Protein AF-A0A9W5Y2B7-F1 (afdb_monomer)

Secondary structure (DSSP, 8-state):
------EEE--TTS--EEE--S--S-HHHHHHHHHH--SEEEEE-S--EETTTEESS--HHHHHHHHHH-TTSEEEEES-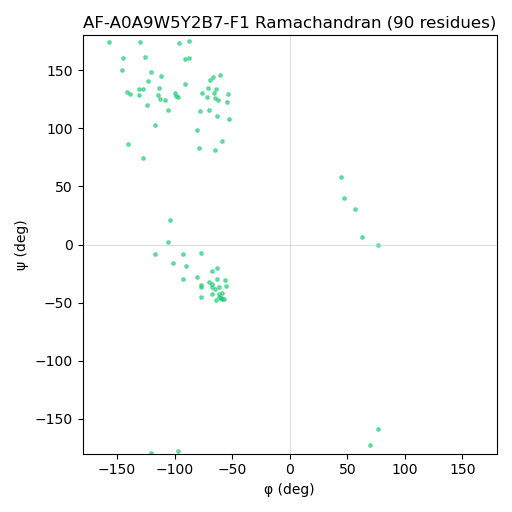SSS---------

Sequence (92 aa):
MGNVSGIVFKHSSEKNLYVSGDTVWYEGVRKVIDTYKPEIIIVDGGDNQLFGMGSLVMGKDDIYEVHKAEPNSMIIPSHMEAMITGPYTGKN

Structure (mmCIF, N/CA/C/O backbone):
data_AF-A0A9W5Y2B7-F1
#
_entry.id   AF-A0A9W5Y2B7-F1
#
loop_
_atom_site.group_PDB
_atom_site.id
_atom_site.type_symbol
_atom_site.label_atom_id
_atom_site.label_alt_id
_atom_site.label_comp_id
_atom_site.label_asym_id
_atom_site.label_entity_id
_atom_site.label_seq_id
_atom_site.pdbx_PDB_ins_code
_atom_site.Cartn_x
_atom_site.Cartn_y
_atom_site.Cartn_z
_atom_site.occupancy
_atom_site.B_iso_or_equiv
_atom_site.auth_seq_id
_atom_site.auth_comp_id
_atom_site.auth_asym_id
_atom_site.auth_atom_id
_atom_site.pdbx_PDB_model_num
ATOM 1 N N . MET A 1 1 ? 14.360 -11.432 -9.811 1.00 66.00 1 MET A N 1
ATOM 2 C CA . MET A 1 1 ? 14.004 -10.671 -8.594 1.00 66.00 1 MET A CA 1
ATOM 3 C C . MET A 1 1 ? 14.001 -11.626 -7.412 1.00 66.00 1 MET A C 1
ATOM 5 O O . MET A 1 1 ? 13.761 -12.810 -7.627 1.00 66.00 1 MET A O 1
ATOM 9 N N . GLY A 1 2 ? 14.356 -11.140 -6.222 1.00 78.88 2 GLY A N 1
ATOM 10 C CA . GLY A 1 2 ? 14.353 -11.930 -4.987 1.00 78.88 2 GLY A CA 1
ATOM 11 C C . GLY A 1 2 ? 12.992 -11.914 -4.290 1.00 78.88 2 GLY A C 1
ATOM 12 O O . GLY A 1 2 ? 12.083 -11.207 -4.718 1.00 78.88 2 GLY A O 1
ATOM 13 N N . ASN A 1 3 ? 12.867 -12.687 -3.211 1.00 84.19 3 ASN A N 1
ATOM 14 C CA . ASN A 1 3 ? 11.685 -12.646 -2.356 1.00 84.19 3 ASN A CA 1
ATOM 15 C C . ASN A 1 3 ? 11.733 -11.401 -1.467 1.00 84.19 3 ASN A C 1
ATOM 17 O O . ASN A 1 3 ? 12.735 -11.158 -0.796 1.00 84.19 3 ASN A O 1
ATOM 21 N N . VAL A 1 4 ? 10.630 -10.663 -1.448 1.00 86.44 4 VAL A N 1
ATOM 22 C CA . VAL A 1 4 ? 10.401 -9.493 -0.597 1.00 86.44 4 VAL A CA 1
ATOM 23 C C . VAL A 1 4 ? 9.182 -9.765 0.275 1.00 86.44 4 VAL A C 1
ATOM 25 O O . VAL A 1 4 ? 8.266 -10.481 -0.139 1.00 86.44 4 VAL A O 1
ATOM 28 N N . SER A 1 5 ? 9.172 -9.212 1.482 1.00 91.44 5 SER A N 1
ATOM 29 C CA . SER A 1 5 ? 8.084 -9.399 2.440 1.00 91.44 5 SER A CA 1
ATOM 30 C C . SER A 1 5 ? 7.593 -8.049 2.933 1.00 91.44 5 SER A C 1
ATOM 32 O O . SER A 1 5 ? 8.395 -7.214 3.342 1.00 91.44 5 SER A O 1
ATOM 34 N N . GLY A 1 6 ? 6.273 -7.878 2.957 1.00 94.69 6 GLY A N 1
ATOM 35 C CA . GLY A 1 6 ? 5.628 -6.825 3.734 1.00 94.69 6 GLY A CA 1
ATOM 36 C C . GLY A 1 6 ? 5.335 -7.291 5.163 1.00 94.69 6 GLY A C 1
ATOM 37 O O . GLY A 1 6 ? 5.280 -8.493 5.435 1.00 94.69 6 GLY A O 1
ATOM 38 N N . ILE A 1 7 ? 5.125 -6.345 6.079 1.00 97.44 7 ILE A N 1
ATOM 39 C CA . ILE A 1 7 ? 4.842 -6.618 7.496 1.00 97.44 7 ILE A CA 1
ATOM 40 C C . ILE A 1 7 ? 3.617 -5.815 7.934 1.00 97.44 7 ILE A C 1
ATOM 42 O O . ILE A 1 7 ? 3.523 -4.619 7.663 1.00 97.44 7 ILE A O 1
ATOM 46 N N . VAL A 1 8 ? 2.693 -6.469 8.643 1.00 98.12 8 VAL A N 1
ATOM 47 C CA . VAL A 1 8 ? 1.545 -5.821 9.290 1.00 98.12 8 VAL A CA 1
ATOM 48 C C . VAL A 1 8 ? 1.748 -5.826 10.800 1.00 98.12 8 VAL A C 1
ATOM 50 O O . VAL A 1 8 ? 1.911 -6.885 11.407 1.00 98.12 8 VAL A O 1
ATOM 53 N N . PHE A 1 9 ? 1.695 -4.646 11.408 1.00 98.06 9 PHE A N 1
ATOM 54 C CA . PHE A 1 9 ? 1.677 -4.457 12.853 1.00 98.06 9 PHE A CA 1
ATOM 55 C C . PHE A 1 9 ? 0.239 -4.216 13.310 1.00 98.06 9 PHE A C 1
ATOM 57 O O . PHE A 1 9 ? -0.470 -3.384 12.742 1.00 98.06 9 PHE A O 1
ATOM 64 N N . LYS A 1 10 ? -0.187 -4.949 14.342 1.00 97.38 10 LYS A N 1
ATOM 65 C CA . LYS A 1 10 ? -1.540 -4.877 14.897 1.00 97.38 10 LYS A CA 1
ATOM 66 C C . LYS A 1 10 ? -1.500 -4.985 16.414 1.00 97.38 10 LYS A C 1
ATO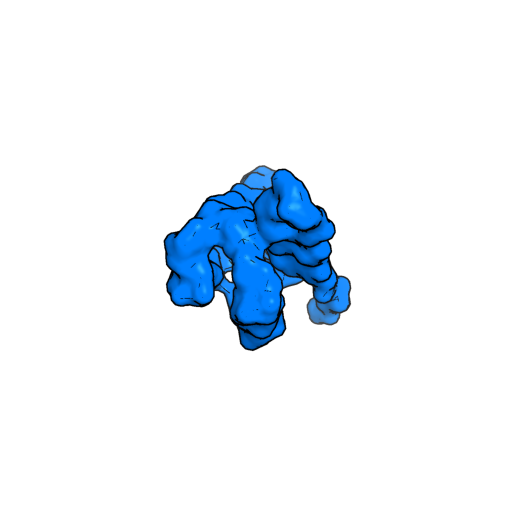M 68 O O . LYS A 1 10 ? -0.902 -5.912 16.957 1.00 97.38 10 LYS A O 1
ATOM 73 N N . HIS A 1 11 ? -2.190 -4.071 17.083 1.00 96.94 11 HIS A N 1
ATOM 74 C CA . HIS A 1 11 ? -2.401 -4.092 18.525 1.00 96.94 11 HIS A CA 1
ATOM 75 C C . HIS A 1 11 ? -3.788 -3.521 18.842 1.00 96.94 11 HIS A C 1
ATOM 77 O O . HIS A 1 11 ? -4.295 -2.692 18.099 1.00 96.94 11 HIS A O 1
ATOM 83 N N . SER A 1 12 ? -4.435 -3.967 19.921 1.00 95.19 12 SER A N 1
ATOM 84 C CA . SER A 1 12 ? -5.829 -3.590 20.221 1.00 95.19 12 SER A CA 1
ATOM 85 C C . SER A 1 12 ? -6.022 -2.111 20.572 1.00 95.19 12 SER A C 1
ATOM 87 O O . SER A 1 12 ? -7.133 -1.603 20.454 1.00 95.19 12 SER A O 1
ATOM 89 N N . SER A 1 13 ? -4.962 -1.437 21.018 1.00 96.50 13 SER A N 1
ATOM 90 C CA . SER A 1 13 ? -4.968 -0.018 21.397 1.00 96.50 13 SER A CA 1
ATOM 91 C C . SER A 1 13 ? -4.288 0.902 20.382 1.00 96.50 13 SER A C 1
ATOM 93 O O . SER A 1 13 ? -4.166 2.090 20.655 1.00 96.50 13 SER A O 1
ATOM 95 N N . GLU A 1 14 ? -3.805 0.368 19.260 1.00 96.38 14 GLU A N 1
ATOM 96 C CA . GLU A 1 14 ? -3.034 1.116 18.264 1.00 96.38 14 GLU A CA 1
ATOM 97 C C . GLU A 1 14 ? -3.659 0.971 16.881 1.00 96.38 14 GLU A C 1
ATOM 99 O O . GLU A 1 14 ? -4.413 0.036 16.612 1.00 96.38 14 GLU A O 1
ATOM 104 N N . LYS A 1 15 ? -3.293 1.885 15.984 1.00 96.06 15 LYS A N 1
ATOM 105 C CA . LYS A 1 15 ? -3.648 1.782 14.568 1.00 96.06 15 LYS A CA 1
ATOM 106 C C . LYS A 1 15 ? -2.947 0.589 13.925 1.00 96.06 15 LYS A C 1
ATOM 108 O O . LYS A 1 15 ? -1.779 0.319 14.216 1.00 96.06 15 LYS A O 1
ATOM 113 N N . ASN A 1 16 ? -3.621 -0.074 12.992 1.00 97.81 16 ASN A N 1
ATOM 114 C CA . ASN A 1 16 ? -2.987 -1.082 12.157 1.00 97.81 16 ASN A CA 1
ATOM 115 C C . ASN A 1 16 ? -2.052 -0.386 11.161 1.00 97.81 16 ASN A C 1
ATOM 117 O O . ASN A 1 16 ? -2.457 0.510 10.414 1.00 97.81 16 ASN A O 1
ATOM 121 N N . LEU A 1 17 ? -0.799 -0.828 11.145 1.00 98.44 17 LEU A N 1
ATOM 122 C CA . LEU A 1 17 ? 0.242 -0.313 10.266 1.00 98.44 17 LEU A CA 1
ATOM 123 C C . LEU A 1 17 ? 0.662 -1.406 9.291 1.00 98.44 17 LEU A C 1
ATOM 125 O O . LEU A 1 17 ? 1.024 -2.506 9.707 1.00 98.44 17 LEU A O 1
ATOM 129 N N . TYR A 1 18 ? 0.669 -1.085 8.004 1.00 98.56 18 TYR A N 1
ATOM 130 C CA . TYR A 1 18 ? 1.211 -1.946 6.963 1.00 98.56 18 TYR A CA 1
ATOM 131 C C . TYR A 1 18 ? 2.460 -1.315 6.340 1.00 98.56 18 TYR A C 1
ATOM 133 O O . TYR A 1 18 ? 2.409 -0.185 5.866 1.00 98.56 18 TYR A O 1
ATOM 141 N N . VAL A 1 19 ? 3.572 -2.051 6.328 1.00 98.12 19 VAL A N 1
ATOM 142 C CA . VAL A 1 19 ? 4.791 -1.720 5.577 1.00 98.12 19 VAL A CA 1
ATOM 143 C C . VAL A 1 19 ? 4.869 -2.650 4.371 1.00 98.12 19 VAL A C 1
ATOM 145 O O . VAL A 1 19 ? 4.972 -3.867 4.550 1.00 98.12 19 VAL A O 1
ATOM 148 N N . SER A 1 20 ? 4.798 -2.107 3.151 1.00 96.31 20 SER A N 1
ATOM 149 C CA . SER A 1 20 ? 4.754 -2.923 1.927 1.00 96.31 20 SER A CA 1
ATOM 150 C C . SER A 1 20 ? 6.075 -3.625 1.615 1.00 96.31 20 SER A C 1
ATOM 152 O O . SER A 1 20 ? 6.054 -4.726 1.062 1.00 96.31 20 SER A O 1
ATOM 154 N N . GLY A 1 21 ? 7.191 -2.986 1.982 1.00 93.50 21 GLY A N 1
ATOM 155 C CA . GLY A 1 21 ? 8.534 -3.326 1.516 1.00 93.50 21 GLY A CA 1
ATOM 156 C C . GLY A 1 21 ? 8.743 -2.994 0.034 1.00 93.50 21 GLY A C 1
ATOM 157 O O . GLY A 1 21 ? 7.854 -2.419 -0.609 1.00 93.50 21 GLY A O 1
ATOM 158 N N . ASP A 1 22 ? 9.892 -3.431 -0.492 1.00 92.56 22 ASP A N 1
ATOM 159 C CA . ASP A 1 22 ? 10.333 -3.259 -1.882 1.00 92.56 22 ASP A CA 1
ATOM 160 C C . ASP A 1 22 ? 9.424 -4.012 -2.867 1.00 92.56 22 ASP A C 1
ATOM 162 O O . ASP A 1 22 ? 9.709 -5.133 -3.294 1.00 92.56 22 ASP A O 1
ATOM 166 N N . THR A 1 23 ? 8.285 -3.423 -3.217 1.00 93.56 23 THR A N 1
ATOM 167 C CA . THR A 1 23 ? 7.308 -4.033 -4.119 1.00 93.56 23 THR A CA 1
ATOM 168 C C . THR A 1 23 ? 6.630 -2.990 -4.998 1.00 93.56 23 THR A C 1
ATOM 170 O O . THR A 1 23 ? 6.619 -1.807 -4.674 1.00 93.56 23 THR A O 1
ATOM 173 N N . VAL A 1 24 ? 6.046 -3.439 -6.105 1.00 94.94 24 VAL A N 1
ATOM 174 C CA . VAL A 1 24 ? 5.158 -2.644 -6.970 1.00 94.94 24 VAL A CA 1
ATOM 175 C C . VAL A 1 24 ? 3.696 -2.916 -6.611 1.00 94.94 24 VAL A C 1
ATOM 177 O O . VAL A 1 24 ? 3.403 -3.809 -5.810 1.00 94.94 24 VAL A O 1
ATOM 180 N N . TRP A 1 25 ? 2.742 -2.194 -7.201 1.00 96.88 25 TRP A N 1
ATOM 181 C CA . TRP A 1 25 ? 1.336 -2.555 -7.041 1.00 96.88 25 TRP A CA 1
ATOM 182 C C . TRP A 1 25 ? 1.035 -3.917 -7.687 1.00 96.88 25 TRP A C 1
ATOM 184 O O . TRP A 1 25 ? 1.285 -4.140 -8.871 1.00 96.88 25 TRP A O 1
ATOM 194 N N . TYR A 1 26 ? 0.457 -4.842 -6.914 1.00 95.81 26 TYR A N 1
ATOM 195 C CA . TYR A 1 26 ? -0.047 -6.121 -7.419 1.00 95.81 26 TYR A CA 1
ATOM 196 C C . TYR A 1 26 ? -1.127 -6.705 -6.493 1.00 95.81 26 TYR A C 1
ATOM 198 O O . TYR A 1 26 ? -1.392 -6.198 -5.401 1.00 95.81 26 TYR A O 1
ATOM 206 N N . GLU A 1 27 ? -1.747 -7.813 -6.909 1.00 96.50 27 GLU A N 1
ATOM 207 C CA . GLU A 1 27 ? -2.862 -8.448 -6.190 1.00 96.50 27 GLU A CA 1
ATOM 208 C C . GLU A 1 27 ? -2.530 -8.815 -4.726 1.00 96.50 27 GLU A C 1
ATOM 210 O O . GLU A 1 27 ? -3.411 -8.794 -3.870 1.00 96.50 27 GLU A O 1
ATOM 215 N N . GLY A 1 28 ? -1.272 -9.129 -4.400 1.00 96.12 28 GLY A N 1
ATOM 216 C CA . GLY A 1 28 ? -0.868 -9.444 -3.026 1.00 96.12 28 GLY A CA 1
ATOM 217 C C . GLY A 1 28 ? -0.950 -8.236 -2.093 1.00 96.12 28 GLY A C 1
ATOM 218 O O . GLY A 1 28 ? -1.494 -8.362 -0.998 1.00 96.12 28 GLY A O 1
ATOM 219 N N . VAL A 1 29 ? -0.513 -7.054 -2.547 1.00 97.50 29 VAL A N 1
ATOM 220 C CA . VAL A 1 29 ? -0.685 -5.793 -1.800 1.00 97.50 29 VAL A CA 1
ATOM 221 C C . VAL A 1 29 ? -2.172 -5.526 -1.570 1.00 97.50 29 VAL A C 1
ATOM 223 O O . VAL A 1 29 ? -2.590 -5.267 -0.441 1.00 97.50 29 VAL A O 1
ATOM 226 N N . ARG A 1 30 ? -2.998 -5.687 -2.615 1.00 98.12 30 ARG A N 1
ATOM 227 C CA . ARG A 1 30 ? -4.457 -5.543 -2.509 1.00 98.12 30 ARG A CA 1
ATOM 228 C C . ARG A 1 30 ? -5.054 -6.490 -1.467 1.00 98.12 30 ARG A C 1
ATOM 230 O O . ARG A 1 30 ? -5.833 -6.049 -0.627 1.00 98.12 30 ARG A O 1
ATOM 237 N N . LYS A 1 31 ? -4.667 -7.770 -1.485 1.00 98.19 31 LYS A N 1
ATOM 238 C CA . LYS A 1 31 ? -5.127 -8.781 -0.518 1.00 98.19 31 LYS A CA 1
ATOM 239 C C . LYS A 1 31 ? -4.779 -8.398 0.917 1.00 98.19 31 LYS A C 1
ATOM 241 O O . LYS A 1 31 ? -5.625 -8.557 1.795 1.00 98.19 31 LYS A O 1
ATOM 246 N N . VAL A 1 32 ? -3.576 -7.877 1.166 1.00 98.12 32 VAL A N 1
ATOM 247 C CA . VAL A 1 32 ? -3.173 -7.408 2.502 1.00 98.12 32 VAL A CA 1
ATOM 248 C C . VAL A 1 32 ? -4.038 -6.224 2.938 1.00 98.12 32 VAL A C 1
ATOM 250 O O . VAL A 1 32 ? -4.600 -6.255 4.032 1.00 98.12 32 VAL A O 1
ATOM 253 N N . ILE A 1 33 ? -4.222 -5.225 2.071 1.00 98.31 33 ILE A N 1
ATOM 254 C CA . ILE A 1 33 ? -5.069 -4.058 2.357 1.00 98.31 33 ILE A CA 1
ATOM 255 C C . ILE A 1 33 ? -6.510 -4.487 2.667 1.00 98.31 33 ILE A C 1
ATOM 257 O O . ILE A 1 33 ? -7.080 -4.065 3.670 1.00 98.31 33 ILE A O 1
ATOM 261 N N . ASP A 1 34 ? -7.092 -5.374 1.858 1.00 98.12 34 ASP A N 1
ATOM 262 C CA . ASP A 1 34 ? -8.462 -5.850 2.062 1.00 98.12 34 ASP A CA 1
ATOM 263 C C . ASP A 1 34 ? -8.628 -6.704 3.321 1.00 98.12 34 ASP A C 1
ATOM 265 O O . ASP A 1 34 ? -9.673 -6.637 3.966 1.00 98.12 34 ASP A O 1
ATOM 269 N N . THR A 1 35 ? -7.606 -7.479 3.686 1.00 98.12 35 THR A N 1
ATOM 270 C CA . THR A 1 35 ? -7.650 -8.374 4.850 1.00 98.12 35 THR A CA 1
ATOM 271 C C . THR A 1 35 ? -7.476 -7.616 6.161 1.00 98.12 35 THR A C 1
ATOM 273 O O . THR A 1 35 ? -8.187 -7.880 7.129 1.00 98.12 35 THR A O 1
ATOM 276 N N . TYR A 1 36 ? -6.510 -6.697 6.215 1.00 97.88 36 TYR A N 1
ATOM 277 C CA . TYR A 1 36 ? -6.099 -6.066 7.470 1.00 97.88 36 TYR A CA 1
ATOM 278 C C . TYR A 1 36 ? -6.658 -4.663 7.668 1.00 97.88 36 TYR A C 1
ATOM 280 O O . TYR A 1 36 ? -6.636 -4.194 8.804 1.00 97.88 36 TYR A O 1
ATOM 288 N N . LYS A 1 37 ? -7.164 -4.019 6.605 1.00 97.50 37 LYS A N 1
ATOM 289 C CA . LYS A 1 37 ? -7.726 -2.660 6.637 1.00 97.50 37 LYS A CA 1
ATOM 290 C C . LYS A 1 37 ? -6.848 -1.701 7.452 1.00 97.50 37 LYS A C 1
ATOM 292 O O . LYS A 1 37 ? -7.304 -1.178 8.468 1.00 97.50 37 LYS A O 1
ATOM 297 N N . PRO A 1 38 ? -5.564 -1.548 7.068 1.00 98.25 38 PRO A N 1
ATOM 298 C CA . PRO A 1 38 ? -4.647 -0.686 7.796 1.00 98.25 38 PRO A CA 1
ATOM 299 C C . PRO A 1 38 ? -5.159 0.756 7.802 1.00 98.25 38 PRO A C 1
ATOM 301 O O . PRO A 1 38 ? -5.755 1.205 6.828 1.00 98.25 38 PRO A O 1
ATOM 304 N N . GLU A 1 39 ? -4.912 1.492 8.882 1.00 98.56 39 GLU A N 1
ATOM 305 C CA . GLU A 1 39 ? -5.145 2.941 8.908 1.00 98.56 39 GLU A CA 1
ATOM 306 C C . GLU A 1 39 ? -3.906 3.727 8.459 1.00 98.56 39 GLU A C 1
ATOM 308 O O . GLU A 1 39 ? -4.004 4.909 8.120 1.00 98.56 39 GLU A O 1
ATOM 313 N N . ILE A 1 40 ? -2.734 3.084 8.478 1.00 98.62 40 ILE A N 1
ATOM 314 C CA . ILE A 1 40 ? -1.463 3.651 8.028 1.00 98.62 40 ILE A CA 1
ATOM 315 C C . ILE A 1 40 ? -0.785 2.659 7.085 1.00 98.62 40 ILE A C 1
ATOM 317 O O . ILE A 1 40 ? -0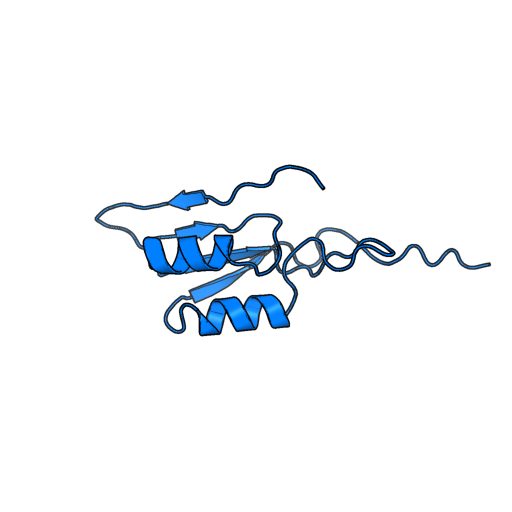.594 1.492 7.435 1.00 98.62 40 ILE A O 1
ATOM 321 N N . ILE A 1 41 ? -0.377 3.135 5.909 1.00 98.62 41 ILE A N 1
ATOM 322 C CA . ILE A 1 41 ? 0.357 2.347 4.917 1.00 98.62 41 ILE A CA 1
ATOM 323 C C . ILE A 1 41 ? 1.670 3.062 4.598 1.00 98.62 41 ILE A C 1
ATOM 325 O O . ILE A 1 41 ? 1.663 4.198 4.128 1.00 98.62 41 ILE A O 1
ATOM 329 N N . ILE A 1 42 ? 2.795 2.396 4.838 1.00 98.12 42 ILE A N 1
ATOM 330 C CA . ILE A 1 42 ? 4.122 2.842 4.412 1.00 98.12 42 ILE A CA 1
ATOM 331 C C . ILE A 1 42 ? 4.481 2.098 3.130 1.00 98.12 42 ILE A C 1
ATOM 333 O O . ILE A 1 42 ? 4.419 0.865 3.088 1.00 98.12 42 ILE A O 1
ATOM 337 N N . VAL A 1 43 ? 4.864 2.859 2.109 1.00 97.12 43 VAL A N 1
ATOM 338 C CA . VAL A 1 43 ? 5.272 2.341 0.799 1.00 97.12 43 VAL A CA 1
ATOM 339 C C . VAL A 1 43 ? 6.671 2.824 0.454 1.00 97.12 43 VAL A C 1
ATOM 341 O O . VAL A 1 43 ? 7.000 3.984 0.701 1.00 97.12 43 VAL A O 1
ATOM 344 N N . ASP A 1 44 ? 7.479 1.962 -0.152 1.00 94.25 44 ASP A N 1
ATOM 345 C CA . ASP A 1 44 ? 8.758 2.367 -0.734 1.00 94.25 44 ASP A CA 1
ATOM 346 C C . ASP A 1 44 ? 8.476 2.994 -2.106 1.00 94.25 44 ASP A C 1
ATOM 348 O O . ASP A 1 44 ? 8.194 2.306 -3.084 1.00 94.25 44 ASP A O 1
ATOM 352 N N . GLY A 1 45 ? 8.447 4.331 -2.138 1.00 91.44 45 GLY A N 1
ATOM 353 C CA . GLY A 1 45 ? 7.883 5.145 -3.222 1.00 91.44 45 GLY A CA 1
ATOM 354 C C . GLY A 1 45 ? 8.920 5.783 -4.148 1.00 91.44 45 GLY A C 1
ATOM 355 O O . GLY A 1 45 ? 8.644 6.819 -4.750 1.00 91.44 45 GLY A O 1
ATOM 356 N N . GLY A 1 46 ? 10.137 5.234 -4.193 1.00 88.19 46 GLY A N 1
ATOM 357 C CA . GLY A 1 46 ? 11.270 5.816 -4.921 1.00 88.19 46 GLY A CA 1
ATOM 358 C C . GLY A 1 46 ? 11.242 5.627 -6.442 1.00 88.19 46 GLY A C 1
ATOM 359 O O . GLY A 1 46 ? 12.089 6.203 -7.119 1.00 88.19 46 GLY A O 1
ATOM 360 N N . ASP A 1 47 ? 10.303 4.832 -6.97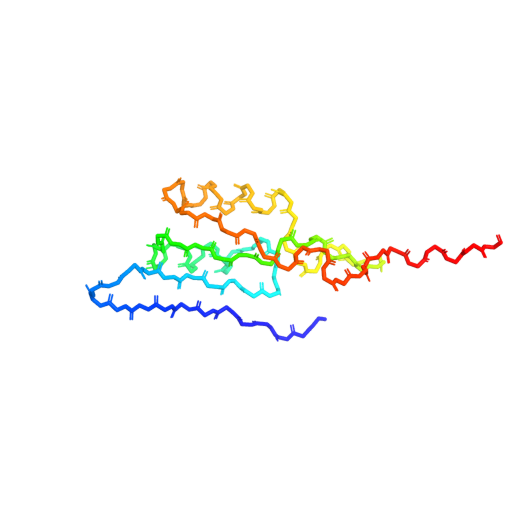4 1.00 86.25 47 ASP A N 1
ATOM 361 C CA . ASP A 1 47 ? 10.240 4.416 -8.387 1.00 86.25 47 ASP A CA 1
ATOM 362 C C . ASP A 1 47 ? 11.594 3.928 -8.940 1.00 86.25 47 ASP A C 1
ATOM 364 O O . ASP A 1 47 ? 11.996 4.257 -10.054 1.00 86.25 47 ASP A O 1
ATOM 368 N N . ASN A 1 48 ? 12.351 3.169 -8.140 1.00 84.38 48 ASN A N 1
ATOM 369 C CA . ASN A 1 48 ? 13.674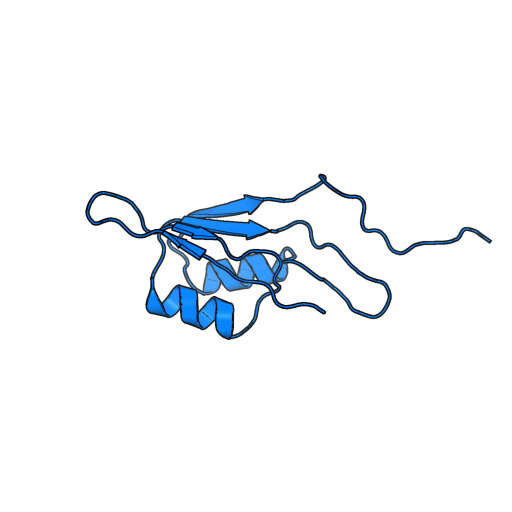 2.701 -8.542 1.00 84.38 48 ASN A CA 1
ATOM 370 C C . ASN A 1 48 ? 13.566 1.789 -9.767 1.00 84.38 48 ASN A C 1
ATOM 372 O O . ASN A 1 48 ? 12.879 0.770 -9.708 1.00 84.38 48 ASN A O 1
ATOM 376 N N . GLN A 1 49 ? 14.278 2.102 -10.851 1.00 81.75 49 GLN A N 1
ATOM 377 C CA . GLN A 1 49 ? 14.174 1.347 -12.103 1.00 81.75 49 GLN A CA 1
ATOM 378 C C . GLN A 1 49 ? 15.447 0.567 -12.418 1.00 81.75 49 GLN A C 1
ATOM 380 O O . GLN A 1 49 ? 16.567 1.033 -12.198 1.00 81.75 49 GLN A O 1
ATOM 385 N N . LEU A 1 50 ? 15.270 -0.612 -13.014 1.00 78.50 50 LEU A N 1
ATOM 386 C CA . LEU A 1 50 ? 16.355 -1.367 -13.635 1.00 78.50 50 LEU A CA 1
ATOM 387 C C . LEU A 1 50 ? 16.141 -1.424 -15.149 1.00 78.50 50 LEU A C 1
ATOM 389 O O . LEU A 1 50 ? 15.034 -1.685 -15.629 1.00 78.50 50 LEU A O 1
ATOM 393 N N . PHE A 1 51 ? 17.210 -1.181 -15.913 1.00 77.38 51 PHE A N 1
ATOM 394 C CA . PHE A 1 51 ? 17.148 -1.128 -17.374 1.00 77.38 51 PHE A CA 1
ATOM 395 C C . PHE A 1 51 ? 16.529 -2.410 -17.952 1.00 77.38 51 PHE A C 1
ATOM 397 O O . PHE A 1 51 ? 17.016 -3.512 -17.711 1.00 77.38 51 PHE A O 1
ATOM 404 N N . GLY A 1 52 ? 15.442 -2.253 -18.711 1.00 77.25 52 GLY A N 1
ATOM 405 C CA . GLY A 1 52 ? 14.719 -3.363 -19.336 1.00 77.25 52 GLY A CA 1
ATOM 406 C C . GLY A 1 52 ? 13.812 -4.179 -18.405 1.00 77.25 52 GLY A C 1
ATOM 407 O O . GLY A 1 52 ? 13.168 -5.103 -18.891 1.00 77.25 52 GLY A O 1
ATOM 408 N N . MET A 1 53 ? 13.730 -3.857 -17.107 1.00 76.25 53 MET A N 1
ATOM 409 C CA . MET A 1 53 ? 12.870 -4.565 -16.139 1.00 76.25 53 MET A CA 1
ATOM 410 C C . MET A 1 53 ? 11.772 -3.690 -15.518 1.00 76.25 53 MET A C 1
ATOM 412 O O . MET A 1 53 ? 10.881 -4.226 -14.868 1.00 76.25 53 MET A O 1
ATOM 416 N N . GLY A 1 54 ? 11.797 -2.376 -15.763 1.00 82.94 54 GLY A N 1
ATOM 417 C CA . GLY A 1 54 ? 10.813 -1.440 -15.217 1.00 82.94 54 GLY A CA 1
ATOM 418 C C . GLY A 1 54 ? 11.059 -1.121 -13.742 1.00 82.94 54 GLY A C 1
ATOM 419 O O . GLY A 1 54 ? 12.187 -1.257 -13.252 1.00 82.94 54 GLY A O 1
ATOM 420 N N . SER A 1 55 ? 10.009 -0.661 -13.061 1.00 86.38 55 SER A N 1
ATOM 421 C CA . SER A 1 55 ? 10.048 -0.261 -11.653 1.00 86.38 55 SER A CA 1
ATOM 422 C C . SER A 1 55 ? 10.199 -1.469 -10.724 1.00 86.38 55 SER A C 1
ATOM 424 O O . SER A 1 55 ? 9.536 -2.494 -10.885 1.00 86.38 55 SER A O 1
ATOM 426 N N . LEU A 1 56 ? 11.099 -1.347 -9.751 1.00 86.94 56 LEU A N 1
ATOM 427 C CA . LEU A 1 56 ? 11.372 -2.343 -8.712 1.00 86.94 56 LEU A CA 1
ATOM 428 C C . LEU A 1 56 ? 10.549 -2.089 -7.443 1.00 86.94 56 LEU A C 1
ATOM 430 O O . LEU A 1 56 ? 10.233 -3.034 -6.723 1.00 86.94 56 LEU A O 1
ATOM 434 N N . VAL A 1 57 ? 10.220 -0.824 -7.185 1.00 91.06 57 VAL A N 1
ATOM 435 C CA . VAL A 1 57 ? 9.388 -0.356 -6.068 1.00 91.06 57 VAL A CA 1
ATOM 436 C C . VAL A 1 57 ? 8.302 0.581 -6.598 1.00 91.06 57 VAL A C 1
ATOM 438 O O . VAL A 1 57 ? 8.294 0.893 -7.789 1.00 91.06 57 VAL A O 1
ATOM 441 N N . MET A 1 58 ? 7.382 1.019 -5.739 1.00 93.88 58 MET A N 1
ATOM 442 C CA . MET A 1 58 ? 6.209 1.783 -6.161 1.00 93.88 58 MET A CA 1
ATOM 443 C C . MET A 1 58 ? 6.584 3.141 -6.765 1.00 93.88 58 MET A C 1
ATOM 445 O O . MET A 1 58 ? 7.363 3.906 -6.191 1.00 93.88 58 MET A O 1
ATOM 449 N N . GLY A 1 59 ? 5.965 3.459 -7.901 1.00 93.38 59 GLY A N 1
ATOM 450 C CA . GLY A 1 59 ? 5.894 4.807 -8.451 1.00 93.38 59 GLY A CA 1
ATOM 451 C C . GLY A 1 59 ? 4.580 5.506 -8.096 1.00 93.38 59 GLY A C 1
ATOM 452 O O . GLY A 1 59 ? 3.709 4.967 -7.413 1.00 93.38 59 GLY A O 1
ATOM 453 N N . LYS A 1 60 ? 4.394 6.734 -8.592 1.00 94.69 60 LYS A N 1
ATOM 454 C CA . LYS A 1 60 ? 3.194 7.549 -8.308 1.00 94.69 60 LYS A CA 1
ATOM 455 C C . LYS A 1 60 ? 1.869 6.844 -8.652 1.00 94.69 60 LYS A C 1
ATOM 457 O O . LYS A 1 60 ? 0.881 7.031 -7.947 1.00 94.69 60 LYS A O 1
ATOM 462 N N . ASP A 1 61 ? 1.853 6.052 -9.725 1.00 96.00 61 ASP A N 1
ATOM 463 C CA . ASP A 1 61 ? 0.640 5.398 -10.220 1.00 96.00 61 ASP A CA 1
ATOM 464 C C . ASP A 1 61 ? 0.299 4.180 -9.346 1.00 96.00 61 ASP A C 1
ATOM 466 O O . ASP A 1 61 ? -0.865 3.970 -9.012 1.00 96.00 61 ASP A O 1
ATOM 470 N N . ASP A 1 62 ? 1.311 3.452 -8.862 1.00 97.31 62 ASP A N 1
ATOM 471 C CA . ASP A 1 62 ? 1.136 2.393 -7.862 1.00 97.31 62 ASP A CA 1
ATOM 472 C C . ASP A 1 62 ? 0.571 2.959 -6.553 1.00 97.31 62 ASP A C 1
ATOM 474 O O . ASP A 1 62 ? -0.384 2.422 -5.992 1.00 97.31 62 ASP A O 1
ATOM 478 N N . ILE A 1 63 ? 1.119 4.086 -6.084 1.00 97.19 63 ILE A N 1
ATOM 479 C CA . ILE A 1 63 ? 0.649 4.773 -4.871 1.00 97.19 63 ILE A CA 1
ATOM 480 C C . ILE A 1 63 ? -0.807 5.231 -5.038 1.00 97.19 63 ILE A C 1
ATOM 482 O O . ILE A 1 63 ? -1.601 5.156 -4.096 1.00 97.19 63 ILE A O 1
ATOM 486 N N . TYR A 1 64 ? -1.191 5.665 -6.240 1.00 98.00 64 TYR A N 1
ATOM 487 C CA . TYR A 1 64 ? -2.577 6.005 -6.542 1.00 98.00 64 TYR A CA 1
ATOM 488 C C . TYR A 1 64 ? -3.507 4.783 -6.477 1.00 98.00 64 TYR A C 1
ATOM 490 O O . TYR A 1 64 ? -4.615 4.886 -5.947 1.00 98.00 64 TYR A O 1
ATOM 498 N N . GLU A 1 65 ? -3.063 3.609 -6.929 1.00 98.44 65 GLU A N 1
ATOM 499 C CA . GLU A 1 65 ? -3.828 2.368 -6.764 1.00 98.44 65 GLU A CA 1
ATOM 500 C C . GLU A 1 65 ? -3.930 1.928 -5.292 1.00 98.44 65 GLU A C 1
ATOM 502 O O . GLU A 1 65 ? -5.006 1.500 -4.863 1.00 98.44 65 GLU A O 1
ATOM 507 N N . VAL A 1 66 ? -2.883 2.130 -4.480 1.00 98.12 66 VAL A N 1
ATOM 508 C CA . VAL A 1 66 ? -2.951 1.942 -3.016 1.00 98.12 66 VAL A CA 1
ATOM 509 C C . VAL A 1 66 ? -4.011 2.861 -2.401 1.00 98.12 66 VAL A C 1
ATOM 511 O O . VAL A 1 66 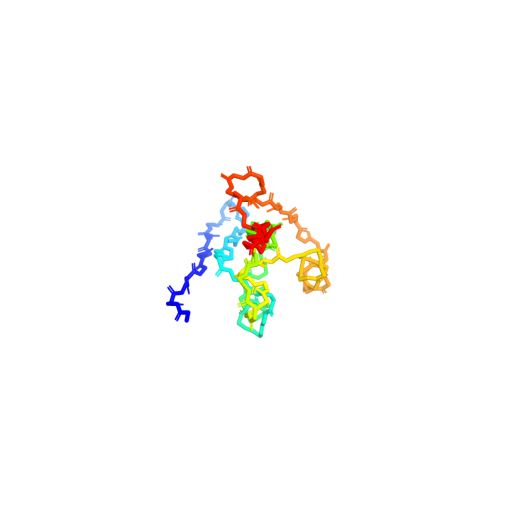? -4.851 2.396 -1.629 1.00 98.12 66 VAL A O 1
ATOM 514 N N . HIS A 1 67 ? -4.039 4.140 -2.789 1.00 98.25 67 HIS A N 1
ATOM 515 C CA . HIS A 1 67 ? -5.059 5.087 -2.329 1.00 98.25 67 HIS A CA 1
ATOM 516 C C . HIS A 1 67 ? -6.471 4.674 -2.748 1.00 98.25 67 HIS A C 1
ATOM 518 O O . HIS A 1 67 ? -7.393 4.708 -1.938 1.00 98.25 67 HIS A O 1
ATOM 524 N N . LYS A 1 68 ? -6.660 4.220 -3.990 1.00 98.25 68 LYS A N 1
ATOM 525 C CA . LYS A 1 68 ? -7.956 3.692 -4.439 1.00 98.25 68 LYS A CA 1
ATOM 526 C C . LYS A 1 68 ? -8.375 2.443 -3.668 1.00 98.25 68 LYS A C 1
ATOM 528 O O . LYS A 1 68 ? -9.571 2.187 -3.532 1.00 98.25 68 LYS A O 1
ATOM 533 N N . ALA A 1 69 ? -7.416 1.648 -3.198 1.00 98.00 69 ALA A N 1
ATOM 534 C CA . ALA A 1 69 ? -7.697 0.427 -2.464 1.00 98.00 69 ALA A CA 1
ATOM 535 C C . ALA A 1 69 ? -8.121 0.656 -1.015 1.00 98.00 69 ALA A C 1
ATOM 537 O O . ALA A 1 69 ? -8.994 -0.071 -0.538 1.00 98.00 69 ALA A O 1
ATOM 538 N N . GLU A 1 70 ? -7.565 1.671 -0.357 1.00 97.81 70 GLU A N 1
ATOM 539 C CA . GLU A 1 70 ? -8.012 2.127 0.958 1.00 97.81 70 GLU A CA 1
ATOM 540 C C . GLU A 1 70 ? -7.982 3.663 1.041 1.00 97.81 70 GLU A C 1
ATOM 542 O O . GLU A 1 70 ? -7.001 4.247 1.508 1.00 97.81 70 GLU A O 1
ATOM 547 N N . PRO A 1 71 ? -9.06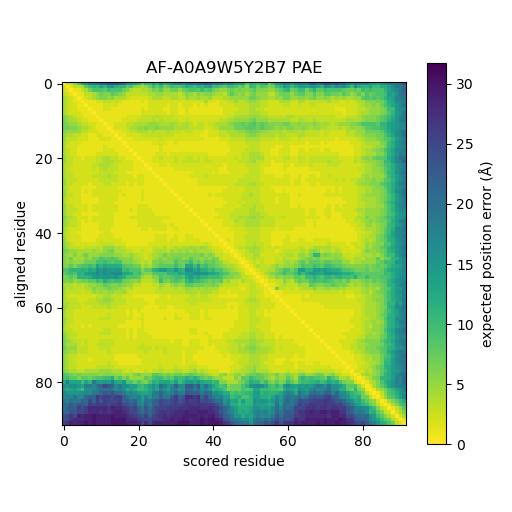0 4.345 0.607 1.00 97.81 71 PRO A N 1
ATOM 548 C CA . PRO A 1 71 ? -9.092 5.808 0.528 1.00 97.81 71 PRO A CA 1
ATOM 549 C C . PRO A 1 71 ? -8.957 6.521 1.876 1.00 97.81 71 PRO A C 1
ATOM 551 O O . PRO A 1 71 ? -8.612 7.701 1.907 1.00 97.81 71 PRO A O 1
ATOM 554 N N . ASN A 1 72 ? -9.239 5.823 2.981 1.00 97.56 72 ASN A N 1
ATOM 555 C CA . ASN A 1 72 ? -9.190 6.386 4.331 1.00 97.56 72 ASN A CA 1
ATOM 556 C C . ASN A 1 72 ? -7.834 6.178 5.023 1.00 97.56 72 ASN A C 1
ATOM 558 O O . ASN A 1 72 ? -7.620 6.713 6.112 1.00 97.56 72 ASN A O 1
ATOM 562 N N . SER A 1 73 ? -6.930 5.397 4.425 1.00 98.19 73 SER A N 1
ATOM 563 C CA . SER A 1 73 ? -5.578 5.201 4.946 1.00 98.19 73 SER A CA 1
ATOM 564 C C . SER A 1 73 ? -4.744 6.470 4.819 1.00 98.19 73 SER A C 1
ATOM 566 O O . SER A 1 73 ? -4.746 7.140 3.786 1.00 98.19 73 SER A O 1
ATOM 568 N N . MET A 1 74 ? -3.925 6.739 5.833 1.00 98.44 74 MET A N 1
ATOM 569 C CA . MET A 1 74 ? -2.787 7.638 5.680 1.00 98.44 74 MET A CA 1
ATOM 570 C C . MET A 1 74 ? -1.657 6.887 4.969 1.00 98.44 74 MET A C 1
ATOM 572 O O . MET A 1 74 ? -1.103 5.936 5.521 1.00 98.44 74 MET A O 1
ATOM 576 N N . ILE A 1 75 ? -1.308 7.321 3.759 1.00 98.19 75 ILE A N 1
ATOM 577 C CA . ILE A 1 75 ? -0.209 6.738 2.982 1.00 98.19 75 ILE A CA 1
ATOM 578 C C . ILE A 1 75 ? 1.047 7.584 3.182 1.00 98.19 75 ILE A C 1
ATOM 580 O O . ILE A 1 75 ? 1.018 8.797 2.982 1.00 98.19 75 ILE A O 1
ATOM 584 N N . ILE A 1 76 ? 2.146 6.939 3.571 1.00 97.56 76 ILE A N 1
ATOM 585 C CA . ILE A 1 76 ? 3.446 7.566 3.813 1.00 97.56 76 ILE A CA 1
ATOM 586 C C . ILE A 1 76 ? 4.452 6.990 2.807 1.00 97.56 76 ILE A C 1
ATOM 588 O O . ILE A 1 76 ? 4.927 5.866 2.996 1.00 97.56 76 ILE A O 1
ATOM 592 N N . PRO A 1 77 ? 4.791 7.734 1.740 1.00 94.06 77 PRO A N 1
ATOM 593 C CA . PRO A 1 77 ? 5.906 7.381 0.873 1.00 94.06 77 PRO A CA 1
ATOM 594 C C . PRO A 1 77 ? 7.237 7.485 1.628 1.0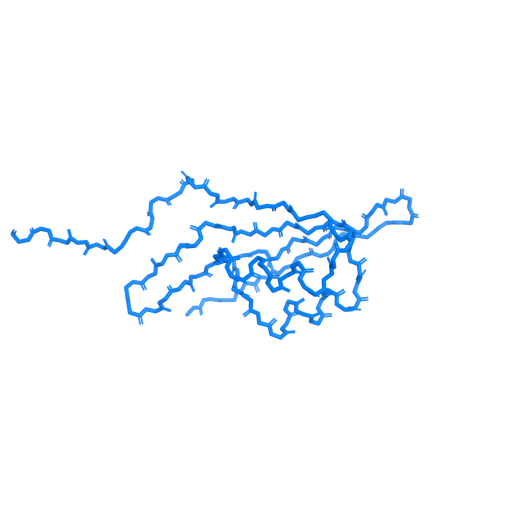0 94.06 77 PRO A C 1
ATOM 596 O O . PRO A 1 77 ? 7.529 8.498 2.265 1.00 94.06 77 PRO A O 1
ATOM 599 N N . SER A 1 78 ? 8.040 6.431 1.539 1.00 92.50 78 SER A N 1
ATOM 600 C CA . SER A 1 78 ? 9.397 6.306 2.072 1.00 92.50 78 SER A CA 1
ATOM 601 C C . SER A 1 78 ? 10.380 6.017 0.931 1.00 92.50 78 SER A C 1
ATOM 603 O O . SER A 1 78 ? 9.993 5.934 -0.234 1.00 92.50 78 SER A O 1
ATOM 605 N N . HIS A 1 79 ? 11.661 5.866 1.270 1.00 87.12 79 HIS A N 1
ATOM 606 C CA . HIS A 1 79 ? 12.715 5.404 0.363 1.00 87.12 79 HIS A CA 1
ATOM 607 C C . HIS A 1 79 ? 12.859 6.259 -0.918 1.00 87.12 79 HIS A C 1
ATOM 609 O O . HIS A 1 79 ? 13.261 5.783 -1.980 1.00 87.12 79 HIS A O 1
ATOM 615 N N . MET A 1 80 ? 12.557 7.555 -0.811 1.00 76.88 80 MET A N 1
ATOM 616 C CA . MET A 1 80 ? 12.776 8.541 -1.870 1.00 76.88 80 MET A CA 1
ATOM 617 C C . MET A 1 80 ? 14.171 9.163 -1.703 1.00 76.88 80 MET A C 1
ATOM 619 O O . MET A 1 80 ? 14.591 9.439 -0.582 1.00 76.88 80 MET A O 1
ATOM 623 N N . GLU A 1 81 ? 14.901 9.352 -2.806 1.00 65.94 81 GLU A N 1
ATOM 624 C CA . GLU A 1 81 ? 16.197 10.069 -2.866 1.00 65.94 81 GLU A CA 1
ATOM 625 C C . GLU A 1 81 ? 17.369 9.454 -2.068 1.00 65.94 81 GLU A C 1
ATOM 627 O O . GLU A 1 81 ? 18.459 10.021 -2.020 1.00 65.94 81 GLU A O 1
ATOM 632 N N . ALA A 1 82 ? 17.190 8.265 -1.487 1.00 63.44 82 ALA A N 1
ATOM 633 C CA . ALA A 1 82 ? 18.232 7.581 -0.716 1.00 63.44 82 ALA A CA 1
ATOM 634 C C . ALA A 1 82 ? 19.257 6.838 -1.594 1.00 63.44 82 ALA A C 1
ATOM 636 O O . ALA A 1 82 ? 20.408 6.661 -1.195 1.00 63.44 82 ALA A O 1
ATOM 637 N N . MET A 1 83 ? 18.853 6.394 -2.789 1.00 64.81 83 MET A N 1
ATOM 638 C CA . MET A 1 83 ? 19.715 5.674 -3.729 1.00 64.81 83 MET A CA 1
ATOM 639 C C . MET A 1 83 ? 19.463 6.149 -5.161 1.00 64.81 83 MET A C 1
ATOM 641 O O . MET A 1 83 ? 18.325 6.158 -5.626 1.00 64.81 83 MET A O 1
ATOM 645 N N . ILE A 1 84 ? 20.529 6.502 -5.886 1.00 62.47 84 ILE A N 1
ATOM 646 C CA . ILE A 1 84 ? 20.445 6.756 -7.329 1.00 62.47 84 ILE A CA 1
ATOM 647 C C . ILE A 1 84 ? 20.195 5.426 -8.035 1.00 62.47 84 ILE A C 1
ATOM 649 O O . ILE A 1 84 ? 21.046 4.539 -8.038 1.00 62.47 84 ILE A O 1
ATOM 653 N N . THR A 1 85 ? 19.042 5.315 -8.681 1.00 60.06 85 THR A N 1
ATOM 654 C CA . THR A 1 85 ? 18.730 4.239 -9.623 1.00 60.06 85 THR A CA 1
ATOM 655 C C . THR A 1 85 ? 18.257 4.874 -10.925 1.00 60.06 85 THR A C 1
ATOM 657 O O . THR A 1 85 ? 17.077 4.965 -11.233 1.00 60.06 85 THR A O 1
ATOM 660 N N . GLY A 1 86 ? 19.210 5.425 -11.675 1.00 54.50 86 GLY A N 1
ATOM 661 C CA . GLY A 1 86 ? 18.973 5.829 -13.058 1.00 54.50 86 GLY A CA 1
ATOM 662 C C . GLY A 1 86 ? 19.304 4.678 -14.007 1.00 54.50 86 GLY A C 1
ATOM 663 O O . GLY A 1 86 ? 20.100 3.803 -13.646 1.00 54.50 86 GLY A O 1
ATOM 664 N N . PRO A 1 87 ? 18.790 4.679 -15.250 1.00 51.06 87 PRO A N 1
ATOM 665 C CA . PRO A 1 87 ? 19.439 3.902 -16.293 1.00 51.06 87 PRO A CA 1
ATOM 666 C C . PRO A 1 87 ? 20.909 4.333 -16.324 1.00 51.06 87 PRO A C 1
ATOM 668 O O . PRO A 1 87 ? 21.204 5.529 -16.354 1.00 51.06 87 PRO A O 1
ATOM 671 N N . TYR A 1 88 ? 21.842 3.381 -16.294 1.00 44.09 88 TYR A N 1
ATOM 672 C CA . TYR A 1 88 ? 23.229 3.656 -16.657 1.00 44.09 88 TYR A CA 1
ATOM 673 C C . TYR A 1 88 ? 23.221 4.171 -18.104 1.00 44.09 88 TYR A C 1
ATOM 675 O O . TYR A 1 88 ? 23.308 3.401 -19.057 1.00 44.09 88 TYR A O 1
ATOM 683 N N . THR A 1 89 ? 23.086 5.481 -18.301 1.00 48.69 89 THR A N 1
ATOM 684 C CA . THR A 1 89 ? 23.405 6.114 -19.574 1.00 48.69 89 THR A CA 1
ATOM 685 C C . THR A 1 89 ? 24.917 6.240 -19.590 1.00 48.69 89 THR A C 1
ATOM 687 O O . THR A 1 89 ? 25.473 7.267 -19.196 1.00 48.69 89 THR A O 1
ATOM 690 N N . GLY A 1 90 ? 25.598 5.157 -19.970 1.00 43.06 90 GLY A N 1
ATOM 691 C CA . GLY A 1 90 ? 26.977 5.258 -20.417 1.00 43.06 90 GLY A CA 1
ATOM 692 C C . GLY A 1 90 ? 27.005 6.312 -21.516 1.00 43.06 90 GLY A C 1
ATOM 693 O O . GLY A 1 90 ? 26.436 6.107 -22.586 1.00 43.06 90 GLY A O 1
ATOM 694 N N . LYS A 1 91 ? 27.564 7.486 -21.217 1.00 38.41 91 LYS A N 1
ATOM 695 C CA . LYS A 1 91 ? 27.913 8.447 -22.256 1.00 38.41 91 LYS A CA 1
ATOM 696 C C . LYS A 1 91 ? 28.979 7.765 -23.113 1.00 38.41 91 LYS A C 1
ATOM 698 O O . LYS A 1 91 ? 30.074 7.517 -22.612 1.00 38.41 91 LYS A O 1
ATOM 703 N N . ASN A 1 92 ? 28.609 7.416 -24.343 1.00 41.06 92 ASN A N 1
ATOM 704 C CA . ASN A 1 92 ? 29.567 7.307 -25.440 1.00 41.06 92 ASN A CA 1
ATOM 705 C C . ASN A 1 92 ? 30.180 8.684 -25.706 1.00 41.06 92 ASN A C 1
ATOM 707 O O . ASN A 1 92 ? 29.436 9.685 -25.558 1.00 41.06 92 ASN A O 1
#

pLDDT: mean 88.18, std 15.44, range [38.41, 98.62]

Mean predicted aligned error: 5.9 Å

Foldseek 3Di:
DDDDDKDWDDDPPDFIEIERTQAFADVVLLVCCVPRVGQEYEFQAQQQDDPPPGGRGYHPVRVVVVCVSRVNHDYHHDNHPPDDRDYPPPDD

InterPro domains:
  IPR036866 Ribonuclease Z/Hydroxyacylglutathione hydrolase-like [G3DSA:3.60.15.10] (1-87)

Nearest PDB structures (foldseek):
  6brm-assembly3_F  TM=9.784E-01  e=6.359E-08  Pectobacterium carotovorum
  6brm-assembly4_H  TM=9.712E-01  e=2.550E-07  Pectobacterium carotovorum
  6brm-assembly4_G  TM=9.795E-01  e=4.941E-07  Pectobacterium carotovorum
  3rpc-assembly2_C  TM=9.607E-01  e=2.117E-06  Veillonella parvula DSM 2008
  3p2u-assembly1_A  T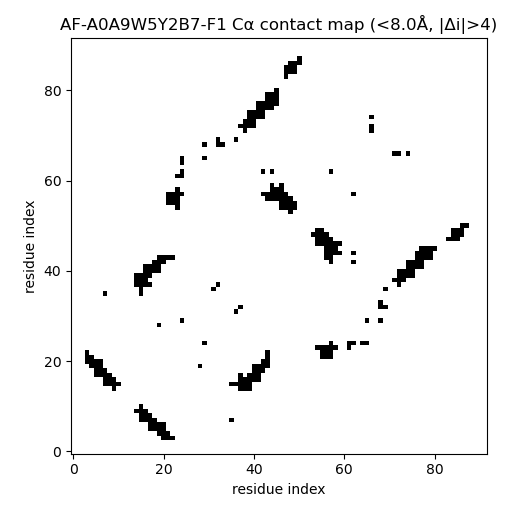M=7.181E-01  e=1.005E-02  Escherichia coli K-12

Solvent-accessible surface area (backbone atoms only — not comparable to full-atom values): 5472 Å² total; per-residue (Å²): 136,80,93,72,68,58,50,77,48,77,51,98,90,54,73,31,36,33,37,50,39,76,36,56,75,48,73,67,60,52,50,50,46,73,72,64,62,40,49,31,37,39,36,32,45,46,40,37,37,45,84,96,69,50,61,54,18,15,36,77,69,34,51,49,50,53,39,74,72,42,75,83,34,49,73,44,77,37,70,60,91,76,68,94,49,63,70,86,73,75,81,126

Organism: NCBI:txid2886038

Radius of gyration: 14.57 Å; Cα contacts (8 Å, |Δi|>4): 156; chains: 1; bounding box: 39×23×47 Å